Protein AF-A0A183AYI4-F1 (afdb_monomer_lite)

InterPro domains:
  IPR011527 ABC transporter type 1, transmembrane domain [PF00664] (82-165)
  IPR011527 ABC transporter type 1, transmembrane domain [PS50929] (82-172)
  IPR036640 ABC transporter type 1, transmembrane domain superfamily [G3DSA:1.20.1560.10] (1-171)
  IPR036640 ABC transporter type 1, transmembrane domain superfamily [SSF90123] (5-162)
  IPR039421 Type 1 protein exporter [PTHR24221] (81-164)

pLDDT: mean 70.76, std 15.46, range [40.91, 93.06]

Secondary structure (DSSP, 8-state):
---GGGTTTS-TTTHHHHHHHHHHHHHHHHHHHHHHHHHHHHHHHHH-TTS-HHHHHHHHHHHHHHHHHHHHHHHHHHHHHHHHHHTSTTSSTT-SSSS-TTTTHHHHHHHHHHHHHHHHHHHHHHHHHHHHHHHHHHHHHHHHHHHHHHHHHHHHHHHHHHHHHHHHHTT-

Structure (mmCIF, N/CA/C/O backbone):
data_AF-A0A183AYI4-F1
#
_entry.id   AF-A0A183AYI4-F1
#
loop_
_atom_site.group_PDB
_atom_site.id
_atom_site.type_symbol
_atom_site.label_atom_id
_atom_site.label_alt_id
_atom_site.label_comp_id
_atom_site.label_asym_id
_atom_site.label_entity_id
_atom_site.label_seq_id
_atom_site.pdbx_PDB_ins_code
_atom_site.Cartn_x
_atom_site.Cartn_y
_atom_site.Cartn_z
_atom_site.occupancy
_atom_site.B_iso_or_equiv
_atom_site.auth_seq_id
_atom_site.auth_comp_id
_atom_site.auth_asym_id
_atom_site.auth_atom_id
_atom_site.pdbx_PDB_model_num
ATOM 1 N N . MET A 1 1 ? -32.173 -9.097 18.840 1.00 40.91 1 MET A N 1
ATOM 2 C CA . MET A 1 1 ? -31.521 -8.665 17.585 1.00 40.91 1 MET A CA 1
ATOM 3 C C . MET A 1 1 ? -32.138 -7.330 17.183 1.00 40.91 1 MET A C 1
ATOM 5 O O . MET A 1 1 ? -33.177 -7.307 16.538 1.00 40.91 1 MET A O 1
ATOM 9 N N . TYR A 1 2 ? -31.609 -6.221 17.706 1.00 43.38 2 TYR A N 1
ATOM 10 C CA . TYR A 1 2 ? -32.184 -4.896 17.448 1.00 43.38 2 TYR A CA 1
ATOM 11 C C . TYR A 1 2 ? -31.788 -4.408 16.044 1.00 43.38 2 TYR A C 1
ATOM 13 O O . TYR A 1 2 ? -30.629 -4.563 15.657 1.00 43.38 2 TYR A O 1
ATOM 21 N N . PRO A 1 3 ? -32.722 -3.833 15.266 1.00 55.62 3 PRO A N 1
ATOM 22 C CA . PRO A 1 3 ? -32.460 -3.427 13.894 1.00 55.62 3 PRO A CA 1
ATOM 23 C C . PRO A 1 3 ? -31.591 -2.163 13.860 1.00 55.62 3 PRO A C 1
ATOM 25 O O . PRO A 1 3 ? -32.014 -1.069 14.237 1.00 55.62 3 PRO A O 1
ATOM 28 N N . MET A 1 4 ? -30.381 -2.336 13.332 1.00 55.47 4 MET A N 1
ATOM 29 C CA . MET A 1 4 ? -29.311 -1.346 13.129 1.00 55.47 4 MET A CA 1
ATOM 30 C C . MET A 1 4 ? -29.777 -0.040 12.447 1.00 55.47 4 MET A C 1
ATOM 32 O O . MET A 1 4 ? -29.206 1.028 12.656 1.00 55.47 4 MET A O 1
ATOM 36 N N . LYS A 1 5 ? -30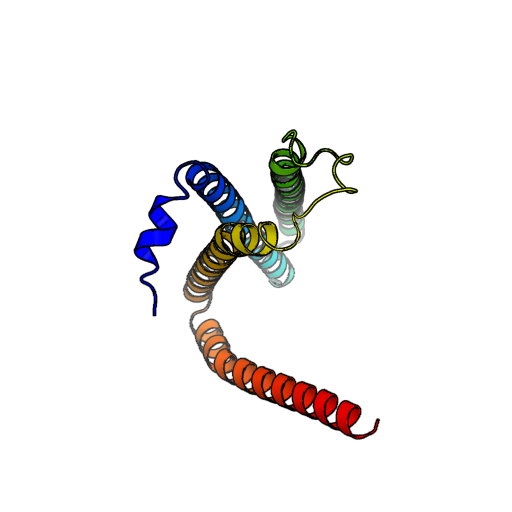.895 -0.090 11.710 1.00 51.91 5 LYS A N 1
ATOM 37 C CA . LYS A 1 5 ? -31.524 1.057 11.033 1.00 51.91 5 LYS A CA 1
ATOM 38 C C . LYS A 1 5 ? -32.013 2.160 11.985 1.00 51.91 5 LYS A C 1
ATOM 40 O O . LYS A 1 5 ? -32.169 3.297 11.553 1.00 51.91 5 LYS A O 1
ATOM 45 N N . ARG A 1 6 ? -32.261 1.854 13.268 1.00 49.50 6 ARG A N 1
ATOM 46 C CA . ARG A 1 6 ? -32.754 2.842 14.250 1.00 49.50 6 ARG A CA 1
ATOM 47 C C . ARG A 1 6 ? -31.629 3.654 14.906 1.00 49.50 6 ARG A C 1
ATOM 49 O O . ARG A 1 6 ? -31.870 4.791 15.291 1.00 49.50 6 ARG A O 1
ATOM 56 N N . MET A 1 7 ? -30.411 3.108 14.967 1.00 50.25 7 MET A N 1
ATOM 57 C CA . MET A 1 7 ? -29.222 3.814 15.475 1.00 50.25 7 MET A CA 1
ATOM 58 C C . MET A 1 7 ? -28.717 4.866 14.480 1.00 50.25 7 MET A C 1
ATOM 60 O O . MET A 1 7 ? -28.377 5.974 14.875 1.00 50.25 7 MET A O 1
ATOM 64 N N . MET A 1 8 ? -28.804 4.572 13.180 1.00 51.97 8 MET A N 1
ATOM 65 C CA . MET A 1 8 ? -28.378 5.471 12.097 1.00 51.97 8 MET A CA 1
ATOM 66 C C . MET A 1 8 ? -29.167 6.795 12.039 1.00 51.97 8 MET A C 1
ATOM 68 O O . MET A 1 8 ? -28.703 7.769 11.458 1.00 51.97 8 MET A O 1
ATOM 72 N N . LYS A 1 9 ? -30.356 6.853 12.659 1.00 55.25 9 LYS A N 1
ATOM 73 C CA . LYS A 1 9 ? -31.231 8.038 12.659 1.00 55.25 9 LYS A CA 1
ATOM 74 C C . LYS A 1 9 ? -30.901 9.057 13.764 1.00 55.25 9 LYS A C 1
ATOM 76 O O . LYS A 1 9 ? -31.441 10.156 13.723 1.00 55.25 9 LYS A O 1
ATOM 81 N N . TYR A 1 10 ? -30.024 8.719 14.716 1.00 55.03 10 TYR A N 1
ATOM 82 C CA . TYR A 1 10 ? -29.549 9.639 15.765 1.00 55.03 10 TYR A CA 1
ATOM 83 C C . TYR A 1 10 ? -28.179 10.279 15.457 1.00 55.03 10 TYR A C 1
ATOM 85 O O . TYR A 1 10 ? -27.799 11.234 16.126 1.00 55.03 10 TYR A O 1
ATOM 93 N N . SER A 1 11 ? -27.471 9.828 14.414 1.00 53.31 11 SER A N 1
ATOM 94 C CA . SER A 1 11 ? -26.133 10.317 14.012 1.00 53.31 11 SER A CA 1
ATOM 95 C C . SER A 1 11 ? -26.155 11.493 13.017 1.00 53.31 11 SER A C 1
ATOM 97 O O . SER A 1 11 ? -25.162 11.761 12.343 1.00 53.31 11 SER A O 1
ATOM 99 N N . GLY A 1 12 ? -27.286 12.200 12.906 1.00 55.16 12 GLY A N 1
ATOM 100 C CA . GLY A 1 12 ? -27.513 13.286 11.938 1.00 55.16 12 GLY A CA 1
ATOM 101 C C . GLY A 1 12 ? -26.448 14.400 11.879 1.00 55.16 12 GLY A C 1
ATOM 102 O O . GLY A 1 12 ? -26.140 14.830 10.770 1.00 55.16 12 GLY A O 1
ATOM 103 N N . PRO A 1 13 ? -25.846 14.855 12.998 1.00 55.16 13 PRO A N 1
ATOM 104 C CA . PRO A 1 13 ? -24.795 15.880 12.963 1.00 55.16 13 PRO A CA 1
ATOM 105 C C . PRO A 1 13 ? -23.366 15.331 12.759 1.00 55.16 13 PRO A C 1
ATOM 107 O O . PRO A 1 13 ? -22.458 16.105 12.474 1.00 55.16 13 PRO A O 1
ATOM 110 N N . GLU A 1 14 ? -23.145 14.015 12.863 1.00 52.06 14 GLU A N 1
ATOM 111 C CA . GLU A 1 14 ? -21.811 13.386 12.750 1.00 52.06 14 GLU A CA 1
ATOM 112 C C . GLU A 1 14 ? -21.508 12.868 11.331 1.00 52.06 14 GLU A C 1
ATOM 114 O O . GLU A 1 14 ? -20.348 12.672 10.971 1.00 52.06 14 GLU A O 1
ATOM 119 N N . PHE A 1 15 ? -22.537 12.726 10.486 1.00 56.28 15 PHE A N 1
ATOM 120 C CA . PHE A 1 15 ? -22.418 12.204 9.118 1.00 56.28 15 PHE A CA 1
ATOM 121 C C . PHE A 1 15 ? -21.491 13.051 8.228 1.00 56.28 15 PHE A C 1
ATOM 123 O O . PHE A 1 15 ? -20.749 12.511 7.411 1.00 56.28 15 PHE A O 1
ATOM 130 N N . GLY A 1 16 ? -21.474 14.376 8.423 1.00 57.97 16 GLY A N 1
ATOM 131 C CA . GLY A 1 16 ? -20.571 15.275 7.696 1.00 57.97 16 GLY A CA 1
ATOM 132 C C . GLY A 1 16 ? -19.090 15.041 8.021 1.00 57.97 16 GLY A C 1
ATOM 133 O O . GLY A 1 16 ? -18.247 15.125 7.133 1.00 57.97 16 GLY A O 1
ATOM 134 N N . PHE A 1 17 ? -18.769 14.680 9.268 1.00 57.56 17 PHE A N 1
ATOM 135 C CA . PHE A 1 17 ? -17.398 14.379 9.689 1.00 57.56 17 PHE A CA 1
ATOM 136 C C . PHE A 1 17 ? -16.955 12.984 9.232 1.00 57.56 17 PHE A C 1
ATOM 138 O O . PHE A 1 17 ? -15.814 12.817 8.816 1.00 57.56 17 PHE A O 1
ATOM 145 N N . THR A 1 18 ? -17.869 12.006 9.211 1.00 60.97 18 THR A N 1
ATOM 146 C CA . THR A 1 18 ? -17.606 10.696 8.595 1.00 60.97 18 THR A CA 1
ATOM 147 C C . THR A 1 18 ? -17.291 10.835 7.106 1.00 60.97 18 THR A C 1
ATOM 149 O O . THR A 1 18 ? -16.340 10.225 6.640 1.00 60.97 18 THR A O 1
ATOM 152 N N . ILE A 1 19 ? -18.014 11.683 6.364 1.00 61.81 19 ILE A N 1
ATOM 153 C CA . ILE A 1 19 ? -17.716 11.938 4.944 1.00 61.81 19 ILE A CA 1
ATOM 154 C C . ILE A 1 19 ? -16.352 12.623 4.774 1.00 61.81 19 ILE A C 1
ATOM 156 O O . ILE A 1 19 ? -15.586 12.220 3.902 1.00 61.81 19 ILE A O 1
ATOM 160 N N . GLY A 1 20 ? -16.021 13.612 5.612 1.00 67.06 20 GLY A N 1
ATOM 161 C CA . GLY A 1 20 ? -14.706 14.266 5.595 1.00 67.06 20 GLY A CA 1
ATOM 162 C C . GLY A 1 20 ? -13.552 13.290 5.852 1.00 67.06 20 GLY A C 1
ATOM 163 O O . GLY A 1 20 ? -12.590 13.271 5.088 1.00 67.06 20 GLY A O 1
ATOM 164 N N . GLY A 1 21 ? -13.695 12.418 6.855 1.00 63.69 21 GLY A N 1
ATOM 165 C CA . GLY A 1 21 ? -12.740 11.342 7.138 1.00 63.69 21 GLY A CA 1
ATOM 166 C C . GLY A 1 21 ? -12.666 10.296 6.022 1.00 63.69 21 GLY A C 1
ATOM 167 O O . GLY A 1 21 ? -11.581 9.846 5.681 1.00 63.69 21 GLY A O 1
ATOM 168 N N . CYS A 1 22 ? -13.783 9.957 5.368 1.00 64.88 22 CYS A N 1
ATOM 169 C CA . CYS A 1 22 ? -13.763 9.075 4.198 1.00 64.88 22 CYS A CA 1
ATOM 170 C C . CYS A 1 22 ? -13.035 9.704 3.003 1.00 64.88 22 CYS A C 1
ATOM 172 O O . CYS A 1 22 ? -12.344 8.991 2.287 1.00 64.88 22 CYS A O 1
ATOM 174 N N . ILE A 1 23 ? -13.159 11.015 2.778 1.00 66.69 23 ILE A N 1
ATOM 175 C CA . ILE A 1 23 ? -12.420 11.707 1.711 1.00 66.69 23 ILE A CA 1
ATOM 176 C C . ILE A 1 23 ? -10.917 11.722 2.026 1.00 66.69 23 ILE A C 1
ATOM 178 O O . ILE A 1 23 ? -10.123 11.413 1.140 1.00 66.69 23 ILE A O 1
ATOM 182 N N . GLY A 1 24 ? -10.531 12.011 3.275 1.00 65.62 24 GLY A N 1
ATOM 183 C CA . GLY A 1 24 ? -9.137 11.933 3.732 1.00 65.62 24 GLY A CA 1
ATOM 184 C C . GLY A 1 24 ? -8.549 10.531 3.571 1.00 65.62 24 GLY A C 1
ATOM 185 O O . GLY A 1 24 ? -7.500 10.364 2.950 1.00 65.62 24 GLY A O 1
ATOM 186 N N . ALA A 1 25 ? -9.296 9.512 3.993 1.00 65.00 25 ALA A N 1
ATOM 187 C CA . ALA A 1 25 ? -8.905 8.115 3.857 1.00 65.00 25 ALA A CA 1
ATOM 188 C C . ALA A 1 25 ? -8.819 7.661 2.388 1.00 65.00 25 ALA A C 1
ATOM 190 O O . 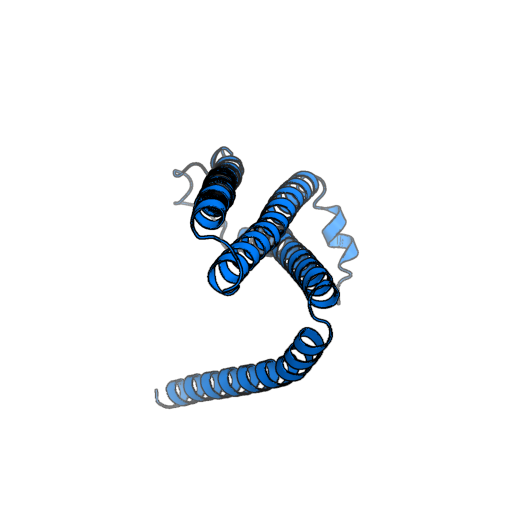ALA A 1 25 ? -7.896 6.950 2.011 1.00 65.00 25 ALA A O 1
ATOM 191 N N . ILE A 1 26 ? -9.727 8.108 1.511 1.00 68.38 26 ILE A N 1
ATOM 192 C CA . ILE A 1 26 ? -9.644 7.825 0.068 1.00 68.38 26 ILE A CA 1
ATOM 193 C C . ILE A 1 26 ? -8.395 8.473 -0.543 1.00 68.38 26 ILE A C 1
ATOM 195 O O . ILE A 1 26 ? -7.719 7.839 -1.352 1.00 68.38 26 ILE A O 1
ATOM 199 N N . LEU A 1 27 ? -8.063 9.709 -0.158 1.00 69.56 27 LEU A N 1
ATOM 200 C CA . LEU A 1 27 ? -6.842 10.376 -0.613 1.00 69.56 27 LEU A CA 1
ATOM 201 C C . LEU A 1 27 ? -5.591 9.629 -0.130 1.00 69.56 27 LEU A C 1
ATOM 203 O O . LEU A 1 27 ? -4.707 9.351 -0.938 1.00 69.56 27 LEU A O 1
ATOM 207 N N . ALA A 1 28 ? -5.544 9.223 1.140 1.00 68.19 28 ALA A N 1
ATOM 208 C CA . ALA A 1 28 ? -4.460 8.404 1.683 1.00 68.19 28 ALA A CA 1
ATOM 209 C C . ALA A 1 28 ? -4.342 7.047 0.959 1.00 68.19 28 ALA A C 1
ATOM 211 O O . ALA A 1 28 ? -3.249 6.634 0.558 1.00 68.19 28 ALA A O 1
ATOM 212 N N . ALA A 1 29 ? -5.476 6.395 0.686 1.00 70.12 29 ALA A N 1
ATOM 213 C CA . ALA A 1 29 ? -5.538 5.133 -0.042 1.00 70.12 29 ALA A CA 1
ATOM 214 C C . ALA A 1 29 ? -5.132 5.254 -1.515 1.00 70.12 29 ALA A C 1
ATOM 216 O O . ALA A 1 29 ? -4.685 4.261 -2.072 1.00 70.12 29 ALA A O 1
ATOM 217 N N . LEU A 1 30 ? -5.271 6.425 -2.148 1.00 70.00 30 LEU A N 1
ATOM 218 C CA . LEU A 1 30 ? -4.828 6.693 -3.526 1.00 70.00 30 LEU A CA 1
ATOM 219 C C . LEU A 1 30 ? -3.335 7.038 -3.612 1.00 70.00 30 LEU A C 1
ATOM 221 O O . LEU A 1 30 ? -2.680 6.698 -4.601 1.00 70.00 30 LEU A O 1
ATOM 225 N N . VAL A 1 31 ? -2.779 7.667 -2.574 1.00 76.06 31 VAL A N 1
ATOM 226 C CA . VAL A 1 31 ? -1.341 7.965 -2.492 1.00 76.06 31 VAL A CA 1
ATOM 227 C C . VAL A 1 31 ? -0.514 6.678 -2.404 1.00 76.06 31 VAL A C 1
ATOM 229 O O . VAL A 1 31 ? 0.528 6.587 -3.052 1.00 76.06 31 VAL A O 1
ATOM 232 N N . ASN A 1 32 ? -0.996 5.656 -1.686 1.00 78.06 32 ASN A N 1
ATOM 233 C CA . ASN A 1 32 ? -0.312 4.362 -1.556 1.00 78.06 32 ASN A CA 1
ATOM 234 C C . ASN A 1 32 ? -0.025 3.677 -2.918 1.00 78.06 32 ASN A C 1
ATOM 236 O O . ASN A 1 32 ? 1.137 3.388 -3.205 1.00 78.06 32 ASN A O 1
ATOM 240 N N . PRO A 1 33 ? -1.017 3.454 -3.803 1.00 79.31 33 PRO A N 1
ATOM 241 C CA . PRO A 1 33 ? -0.798 2.966 -5.160 1.00 79.31 33 PRO A CA 1
ATOM 242 C C . PRO A 1 33 ? 0.116 3.869 -5.990 1.00 79.31 33 PRO A C 1
ATOM 244 O O . PRO A 1 33 ? 0.969 3.360 -6.711 1.00 79.31 33 PRO A O 1
ATOM 247 N N . GLY A 1 34 ? -0.023 5.196 -5.877 1.00 80.81 34 GLY A N 1
ATOM 248 C CA . GLY A 1 34 ? 0.838 6.147 -6.589 1.00 80.81 34 GLY A CA 1
ATOM 249 C C . GLY A 1 34 ? 2.316 6.000 -6.217 1.00 80.81 34 GLY A C 1
ATOM 250 O O . GLY A 1 34 ? 3.180 5.975 -7.093 1.00 80.81 34 GLY A O 1
ATOM 251 N N . PHE A 1 35 ? 2.606 5.819 -4.927 1.00 80.25 35 PHE A N 1
ATOM 252 C CA . PHE A 1 35 ? 3.953 5.540 -4.432 1.00 80.25 35 PHE A CA 1
ATOM 253 C C . PHE A 1 35 ? 4.474 4.178 -4.907 1.00 80.25 35 PHE A C 1
ATOM 255 O O . PHE A 1 35 ? 5.609 4.077 -5.371 1.00 80.25 35 PHE A O 1
ATOM 262 N N . VAL A 1 36 ? 3.639 3.134 -4.845 1.00 82.44 36 VAL A N 1
ATOM 263 C CA . VAL A 1 36 ? 3.997 1.784 -5.314 1.00 82.44 36 VAL A CA 1
ATOM 264 C C . VAL A 1 36 ? 4.337 1.780 -6.806 1.00 82.44 36 VAL A C 1
ATOM 266 O O . VAL A 1 36 ? 5.311 1.144 -7.203 1.00 82.44 36 VAL A O 1
ATOM 269 N N . LEU A 1 37 ? 3.588 2.518 -7.630 1.00 84.81 37 LEU A N 1
ATOM 270 C CA . LEU A 1 37 ? 3.853 2.632 -9.065 1.00 84.81 37 LEU A CA 1
ATOM 271 C C . LEU A 1 37 ? 5.184 3.328 -9.348 1.00 84.81 37 LEU A C 1
ATOM 273 O O . LEU A 1 37 ? 5.981 2.826 -10.137 1.00 84.81 37 LEU A O 1
ATOM 277 N N . LEU A 1 38 ? 5.467 4.446 -8.677 1.00 87.12 38 LEU A N 1
ATOM 278 C CA . LEU A 1 38 ? 6.756 5.121 -8.839 1.00 87.12 38 LEU A CA 1
ATOM 279 C C . LEU A 1 38 ? 7.923 4.251 -8.380 1.00 87.12 38 LEU A C 1
ATOM 281 O O . LEU A 1 38 ? 8.950 4.198 -9.053 1.00 87.12 38 LEU A O 1
ATOM 285 N N . TYR A 1 39 ? 7.759 3.533 -7.269 1.00 84.25 39 TYR A N 1
ATOM 286 C CA . TYR A 1 39 ? 8.757 2.577 -6.810 1.00 84.25 39 TYR A CA 1
ATOM 287 C C . TYR A 1 39 ? 9.004 1.471 -7.849 1.00 84.25 39 TYR A C 1
ATOM 289 O O . TYR A 1 39 ? 10.156 1.150 -8.146 1.00 84.25 39 TYR A O 1
ATOM 297 N N . ALA A 1 40 ? 7.943 0.923 -8.446 1.00 86.94 40 ALA A N 1
ATOM 298 C CA . ALA A 1 40 ? 8.051 -0.094 -9.488 1.00 86.94 40 ALA A CA 1
ATOM 299 C C . ALA A 1 40 ? 8.777 0.428 -10.741 1.00 86.94 40 ALA A C 1
ATOM 301 O O . ALA A 1 40 ? 9.627 -0.272 -11.287 1.00 86.94 40 ALA A O 1
ATOM 302 N N . GLU A 1 41 ? 8.501 1.661 -11.173 1.00 86.50 41 GLU A N 1
ATOM 303 C CA . GLU A 1 41 ? 9.187 2.290 -12.311 1.00 86.50 41 GLU A CA 1
ATOM 304 C C . GLU A 1 41 ? 10.673 2.546 -12.030 1.00 86.50 41 GLU A C 1
ATOM 306 O O . GLU A 1 41 ? 11.516 2.289 -12.890 1.00 86.50 41 GLU A O 1
ATOM 311 N N . ILE A 1 42 ? 11.026 2.958 -10.808 1.00 86.94 42 ILE A N 1
ATOM 312 C CA . ILE A 1 42 ? 12.428 3.072 -10.382 1.00 86.94 42 ILE A CA 1
ATOM 313 C C . ILE A 1 42 ? 13.112 1.699 -10.422 1.00 86.94 42 ILE A C 1
ATOM 315 O O . ILE A 1 42 ? 14.229 1.569 -10.921 1.00 86.94 42 ILE A O 1
ATOM 319 N N . PHE A 1 43 ? 12.447 0.650 -9.939 1.00 85.75 43 PHE A N 1
ATOM 320 C CA . PHE A 1 43 ? 13.000 -0.702 -9.974 1.00 85.75 43 PHE A CA 1
ATOM 321 C C . PHE A 1 43 ? 13.212 -1.202 -11.412 1.00 85.75 43 PHE A C 1
ATOM 323 O O . PHE A 1 43 ? 14.262 -1.772 -11.719 1.00 85.75 43 PHE A O 1
ATOM 330 N N . LYS A 1 44 ? 12.258 -0.935 -12.316 1.00 82.56 44 LYS A N 1
ATOM 331 C CA . LYS A 1 44 ? 12.399 -1.214 -13.755 1.00 82.56 44 LYS A CA 1
ATOM 332 C C . LYS A 1 44 ? 13.580 -0.448 -14.356 1.00 82.56 44 LYS A C 1
ATOM 334 O O . LYS A 1 44 ? 14.364 -1.045 -15.087 1.00 82.56 44 LYS A O 1
ATOM 339 N N . LEU A 1 45 ? 13.756 0.825 -13.990 1.00 82.88 45 LEU A N 1
ATOM 340 C CA . LEU A 1 45 ? 14.866 1.667 -14.451 1.00 82.88 45 LEU A CA 1
ATOM 341 C C . LEU A 1 45 ? 16.239 1.073 -14.094 1.00 82.88 45 LEU A C 1
ATOM 343 O O . LEU A 1 45 ? 17.155 1.136 -14.908 1.00 82.88 45 LEU A O 1
ATOM 347 N N . PHE A 1 46 ? 16.380 0.482 -12.903 1.00 79.12 46 PHE A N 1
ATOM 348 C CA . PHE A 1 46 ? 17.625 -0.166 -12.469 1.00 79.12 46 PHE A CA 1
ATOM 349 C C . PHE A 1 46 ? 17.819 -1.584 -13.017 1.00 79.12 46 PHE A C 1
ATOM 351 O O . PHE A 1 46 ? 18.948 -2.071 -13.057 1.00 79.12 46 PHE A O 1
ATOM 358 N N . THR A 1 47 ? 16.737 -2.256 -13.412 1.00 83.38 47 THR A N 1
ATOM 359 C CA . THR A 1 47 ? 16.773 -3.659 -13.847 1.00 83.38 47 THR A CA 1
ATOM 360 C C . THR A 1 47 ? 16.977 -3.801 -15.357 1.00 83.38 47 THR A C 1
ATOM 362 O O . THR A 1 47 ? 17.419 -4.860 -15.792 1.00 83.38 47 THR A O 1
ATOM 365 N N . ASP A 1 48 ? 16.694 -2.771 -16.164 1.00 77.25 48 ASP A N 1
ATOM 366 C CA . ASP A 1 48 ? 16.840 -2.823 -17.625 1.00 77.25 48 ASP A CA 1
ATOM 367 C C . ASP A 1 48 ? 18.290 -2.518 -18.076 1.00 77.25 48 ASP A C 1
ATOM 369 O O . ASP A 1 48 ? 18.737 -1.368 -18.009 1.00 77.25 48 ASP A O 1
ATOM 373 N N . PRO A 1 49 ? 19.061 -3.515 -18.559 1.00 67.56 49 PRO A N 1
ATOM 374 C CA . PRO A 1 49 ? 20.473 -3.339 -18.894 1.00 67.56 49 PRO A CA 1
ATOM 375 C C . PRO A 1 49 ? 20.703 -2.684 -20.268 1.00 67.56 49 PRO A C 1
ATOM 377 O O . PRO A 1 49 ? 21.850 -2.515 -20.679 1.00 67.56 49 PRO A O 1
ATOM 380 N N . THR A 1 50 ? 19.644 -2.343 -21.013 1.00 69.19 50 THR A N 1
ATOM 381 C CA . THR A 1 50 ? 19.744 -1.876 -22.411 1.00 69.19 50 THR A CA 1
ATOM 382 C C . THR A 1 50 ? 19.838 -0.351 -22.567 1.00 69.19 50 THR A C 1
ATOM 384 O O . THR A 1 50 ? 20.094 0.152 -23.664 1.00 69.19 50 THR A O 1
ATOM 387 N N . MET A 1 51 ? 19.665 0.406 -21.482 1.00 69.06 51 MET A N 1
ATOM 388 C CA . MET A 1 51 ? 19.597 1.869 -21.507 1.00 69.06 51 MET A CA 1
ATOM 389 C C . MET A 1 51 ? 20.984 2.519 -21.362 1.00 69.06 51 MET A C 1
ATOM 391 O O . MET A 1 51 ? 21.761 2.202 -20.466 1.00 69.06 51 MET A O 1
ATOM 395 N N . THR A 1 52 ? 21.294 3.497 -22.220 1.00 77.31 52 THR A N 1
ATOM 396 C CA . THR A 1 52 ? 22.520 4.312 -22.121 1.00 77.31 52 THR A CA 1
ATOM 397 C C . THR A 1 52 ? 22.591 5.064 -20.780 1.00 77.31 52 THR A C 1
ATOM 399 O O . THR A 1 52 ? 21.614 5.738 -20.436 1.00 77.31 52 THR A O 1
ATOM 402 N N . PRO A 1 53 ? 23.744 5.076 -20.078 1.00 70.94 53 PRO A N 1
ATOM 403 C CA . PRO A 1 53 ? 23.870 5.622 -18.720 1.00 70.94 53 PRO A CA 1
ATOM 404 C C . PRO A 1 53 ? 23.488 7.103 -18.575 1.00 70.94 53 PRO A C 1
ATOM 406 O O . PRO A 1 53 ? 23.003 7.508 -17.525 1.00 70.94 53 PRO A O 1
ATOM 409 N N . GLN A 1 54 ? 23.617 7.914 -19.629 1.00 77.25 54 GLN A N 1
ATOM 410 C CA . GLN A 1 54 ? 23.215 9.327 -19.582 1.00 77.25 54 GLN A CA 1
ATOM 411 C C . GLN A 1 54 ? 21.694 9.532 -19.495 1.00 77.25 54 GLN A C 1
ATOM 413 O O . GLN A 1 54 ? 21.240 10.435 -18.804 1.00 77.25 54 GLN A O 1
ATOM 418 N N . ARG A 1 55 ? 20.891 8.687 -20.156 1.00 76.06 55 ARG A N 1
ATOM 419 C CA . ARG A 1 55 ? 19.418 8.788 -20.118 1.00 76.06 55 ARG A CA 1
ATOM 420 C C . ARG A 1 55 ? 18.817 8.211 -18.837 1.00 76.06 55 ARG A C 1
ATOM 422 O O . ARG A 1 55 ? 17.700 8.567 -18.477 1.00 76.06 55 ARG A O 1
ATOM 429 N N . LEU A 1 56 ? 19.556 7.329 -18.165 1.00 77.12 56 LEU A N 1
ATOM 430 C CA . LEU A 1 56 ? 19.163 6.763 -16.878 1.00 77.12 56 LEU A CA 1
ATOM 431 C C . LEU A 1 56 ? 19.202 7.819 -15.773 1.00 77.12 56 LEU A C 1
ATOM 433 O O . LEU A 1 56 ? 18.260 7.896 -14.991 1.00 77.12 56 LEU A O 1
ATOM 437 N N . LEU A 1 57 ? 20.243 8.658 -15.751 1.00 79.50 57 LEU A N 1
ATOM 438 C CA . LEU A 1 57 ? 20.387 9.719 -14.753 1.00 79.50 57 LEU A CA 1
ATOM 439 C C . LEU A 1 57 ? 19.267 10.762 -14.874 1.00 79.50 57 LEU A C 1
ATOM 441 O O . LEU A 1 57 ? 18.562 10.996 -13.898 1.00 79.50 57 LEU A O 1
ATOM 445 N N . ASP A 1 58 ? 19.010 11.265 -16.084 1.00 84.69 58 ASP A N 1
ATOM 446 C CA . ASP A 1 58 ? 17.949 12.250 -16.356 1.00 84.69 58 ASP A CA 1
ATOM 447 C C . ASP A 1 58 ? 16.548 11.741 -15.954 1.00 84.69 58 ASP A C 1
ATOM 449 O O . ASP A 1 58 ? 15.779 12.432 -15.283 1.00 84.69 58 ASP A O 1
ATOM 453 N N . ARG A 1 59 ? 16.229 10.472 -16.259 1.00 81.50 59 ARG A N 1
ATOM 454 C CA . ARG A 1 59 ? 14.969 9.861 -15.803 1.00 81.50 59 ARG A CA 1
ATOM 455 C C . ARG A 1 59 ? 14.941 9.611 -14.300 1.00 81.50 59 ARG A C 1
ATOM 457 O O . ARG A 1 59 ? 13.896 9.803 -13.682 1.00 81.50 59 ARG A O 1
ATOM 464 N N . SER A 1 60 ? 16.054 9.187 -13.704 1.00 82.00 60 SER A N 1
ATOM 465 C CA . SER A 1 60 ? 16.121 8.921 -12.265 1.00 82.00 60 SER A CA 1
ATOM 466 C C . SER A 1 60 ? 15.896 10.185 -11.438 1.00 82.00 60 SER A C 1
ATOM 468 O O . SER A 1 60 ? 15.185 10.125 -10.439 1.00 82.00 60 SER A O 1
ATOM 470 N N . GLU A 1 61 ? 16.411 11.332 -11.889 1.00 85.44 61 GLU A N 1
ATOM 471 C CA . GLU A 1 61 ? 16.206 12.626 -11.235 1.00 85.44 61 GLU A CA 1
ATOM 472 C C . GLU A 1 61 ? 14.732 13.039 -11.266 1.00 85.44 61 GLU A C 1
ATOM 474 O O . GLU A 1 61 ? 14.183 13.461 -10.246 1.00 85.44 61 GLU A O 1
ATOM 479 N N . PHE A 1 62 ? 14.055 12.829 -12.399 1.00 86.88 62 PHE A N 1
ATOM 480 C CA . PHE A 1 62 ? 12.626 13.102 -12.529 1.00 86.88 62 PHE A CA 1
ATOM 481 C C . PHE A 1 62 ? 11.772 12.234 -11.588 1.00 86.88 62 PHE A C 1
ATOM 483 O O . PHE A 1 62 ? 10.966 12.762 -10.816 1.00 86.88 62 PHE A O 1
ATOM 490 N N . TYR A 1 63 ? 11.972 10.909 -11.596 1.00 85.81 63 TYR A N 1
ATOM 491 C CA . TYR A 1 63 ? 11.213 10.002 -10.725 1.00 85.81 63 TYR A CA 1
ATOM 492 C C . TYR A 1 63 ? 11.545 10.210 -9.239 1.00 85.81 63 TYR A C 1
ATOM 494 O O . TYR A 1 63 ? 10.639 10.188 -8.406 1.00 85.81 63 TYR A O 1
ATOM 502 N N . ALA A 1 64 ? 12.807 10.485 -8.889 1.00 84.88 64 ALA A N 1
ATOM 503 C CA . ALA A 1 64 ? 13.202 10.821 -7.520 1.00 84.88 64 ALA A CA 1
ATOM 504 C C . ALA A 1 64 ? 12.563 12.138 -7.044 1.00 84.88 64 ALA A C 1
ATOM 506 O O . ALA A 1 64 ? 12.082 12.214 -5.913 1.00 84.88 64 ALA A O 1
ATOM 507 N N . GLY A 1 65 ? 12.480 13.150 -7.914 1.00 87.06 65 GLY A N 1
ATOM 508 C CA . GLY A 1 65 ? 11.782 14.403 -7.624 1.00 87.06 65 GLY A CA 1
ATOM 509 C C . GLY A 1 65 ? 10.293 14.189 -7.337 1.00 87.06 65 GLY A C 1
ATOM 510 O O . GLY A 1 65 ? 9.776 14.691 -6.337 1.00 87.06 65 GLY A O 1
ATOM 511 N N . MET A 1 66 ? 9.611 13.377 -8.152 1.00 86.25 66 MET A N 1
ATOM 512 C CA . MET A 1 66 ? 8.205 13.018 -7.922 1.00 86.25 66 MET A CA 1
ATOM 513 C C . MET A 1 66 ? 7.994 12.282 -6.591 1.00 86.25 66 MET A C 1
ATOM 515 O O . MET A 1 66 ? 7.015 12.552 -5.895 1.00 86.25 66 MET A O 1
ATOM 519 N N . MET A 1 67 ? 8.921 11.400 -6.202 1.00 84.81 67 MET A N 1
ATOM 520 C CA . MET A 1 67 ? 8.864 10.685 -4.921 1.00 84.81 67 MET A CA 1
ATOM 521 C C . MET A 1 67 ? 8.953 11.636 -3.726 1.00 84.81 67 MET A C 1
ATOM 523 O O . MET A 1 67 ? 8.191 11.492 -2.773 1.00 84.81 67 MET A O 1
ATOM 527 N N . ILE A 1 68 ? 9.835 12.637 -3.789 1.00 86.12 68 ILE A N 1
ATOM 528 C CA . ILE A 1 68 ? 9.967 13.645 -2.728 1.00 86.12 68 ILE A CA 1
ATOM 529 C C . ILE A 1 68 ? 8.690 14.487 -2.627 1.00 86.12 68 ILE A C 1
ATOM 531 O O . ILE A 1 68 ? 8.196 14.719 -1.525 1.00 86.12 68 ILE A O 1
ATOM 535 N N . ILE A 1 69 ? 8.118 14.905 -3.760 1.00 86.56 69 ILE A N 1
ATOM 536 C CA . ILE A 1 69 ? 6.886 15.706 -3.782 1.00 86.56 69 ILE A CA 1
ATOM 537 C C . ILE A 1 69 ? 5.710 14.924 -3.186 1.00 86.56 69 ILE A C 1
ATOM 539 O O . ILE A 1 69 ? 4.979 15.465 -2.358 1.00 86.56 69 ILE A O 1
ATOM 543 N N . LEU A 1 70 ? 5.541 13.651 -3.555 1.00 83.94 70 LEU A N 1
ATOM 544 C CA . LEU A 1 70 ? 4.491 12.809 -2.976 1.00 83.94 70 LEU A CA 1
ATOM 545 C C . LEU A 1 70 ? 4.719 12.533 -1.489 1.00 83.94 70 LEU A C 1
ATOM 547 O O . LEU A 1 70 ? 3.760 12.580 -0.723 1.00 83.94 70 LEU A O 1
ATOM 551 N N . ALA A 1 71 ? 5.964 12.296 -1.063 1.00 82.62 71 ALA A N 1
ATOM 552 C CA . ALA A 1 71 ? 6.289 12.075 0.345 1.00 82.62 71 ALA A CA 1
ATOM 553 C C . ALA A 1 71 ? 5.963 13.306 1.206 1.00 82.62 71 ALA A C 1
ATOM 555 O O . ALA A 1 71 ? 5.356 13.180 2.270 1.00 82.62 71 ALA A O 1
ATOM 556 N N . LEU A 1 72 ? 6.307 14.505 0.727 1.00 83.94 72 LEU A N 1
ATOM 557 C CA . LEU A 1 72 ? 5.961 15.757 1.398 1.00 83.94 72 LEU A CA 1
ATOM 558 C C . LEU A 1 72 ? 4.450 16.007 1.385 1.00 83.94 72 LEU A C 1
ATOM 560 O O . LEU A 1 72 ? 3.888 16.373 2.414 1.00 83.94 72 LEU A O 1
ATOM 564 N N . GLY A 1 73 ? 3.778 15.763 0.256 1.00 81.25 73 GLY A N 1
ATOM 565 C CA . GLY A 1 73 ? 2.322 15.883 0.151 1.00 81.25 73 GLY A CA 1
ATOM 566 C C . GLY A 1 73 ? 1.587 14.961 1.126 1.00 81.25 73 GLY A C 1
ATOM 567 O O . GLY A 1 73 ? 0.638 15.389 1.780 1.00 81.25 73 GLY A O 1
ATOM 568 N N . PHE A 1 74 ? 2.070 13.729 1.292 1.00 75.50 74 PHE A N 1
ATOM 569 C CA . PHE A 1 74 ? 1.541 12.780 2.267 1.00 75.50 74 PHE A CA 1
ATOM 570 C C . PHE A 1 74 ? 1.769 13.236 3.711 1.00 75.50 74 PHE A C 1
ATOM 572 O O . PHE A 1 74 ? 0.822 13.253 4.495 1.00 75.50 74 PHE A O 1
ATOM 579 N N . MET A 1 75 ? 2.987 13.669 4.062 1.00 73.81 75 MET A N 1
ATOM 580 C CA . MET A 1 75 ? 3.271 14.186 5.408 1.00 73.81 75 MET A CA 1
ATOM 581 C C . MET A 1 75 ? 2.401 15.397 5.762 1.00 73.81 75 MET A C 1
ATOM 583 O O . MET A 1 75 ? 1.892 15.490 6.880 1.00 73.81 75 MET A O 1
ATOM 587 N N . VAL A 1 76 ? 2.198 16.314 4.813 1.00 75.69 76 VAL A N 1
ATOM 588 C CA . VAL A 1 76 ? 1.311 17.469 5.006 1.00 75.69 76 VAL A CA 1
ATOM 589 C C . VAL A 1 76 ? -0.144 17.014 5.139 1.00 75.69 76 VAL A C 1
ATOM 591 O O . VAL A 1 76 ? -0.842 17.496 6.027 1.00 75.69 76 VAL A O 1
ATOM 594 N N . GLY A 1 77 ? -0.589 16.056 4.321 1.00 68.81 77 GLY A N 1
ATOM 595 C CA . GLY A 1 77 ? -1.939 15.490 4.383 1.00 68.81 77 GLY A CA 1
ATOM 596 C C . GLY A 1 77 ? -2.258 14.843 5.732 1.00 68.81 77 GLY A C 1
ATOM 597 O O . GLY A 1 77 ? -3.269 15.186 6.340 1.00 68.81 77 GLY A O 1
ATOM 598 N N . MET A 1 78 ? -1.361 13.996 6.246 1.00 65.81 78 MET A N 1
ATOM 599 C CA . MET A 1 78 ? -1.498 13.403 7.583 1.00 65.81 78 MET A CA 1
ATOM 600 C C . MET A 1 78 ? -1.558 14.475 8.676 1.00 65.81 78 MET A C 1
ATOM 602 O O . MET A 1 78 ? -2.401 14.419 9.566 1.00 65.81 78 MET A O 1
ATOM 606 N N . SER A 1 79 ? -0.705 15.496 8.577 1.00 66.31 79 SER A N 1
ATOM 607 C CA . SER A 1 79 ? -0.689 16.598 9.547 1.00 66.31 79 SER A CA 1
ATOM 608 C C . SER A 1 79 ? -2.003 17.393 9.536 1.00 66.31 79 SER A C 1
ATOM 610 O O . SER A 1 79 ? -2.477 17.823 10.584 1.00 66.31 79 SER A O 1
ATOM 612 N N . MET A 1 80 ? -2.616 17.585 8.362 1.00 62.69 80 MET A N 1
ATOM 613 C CA . MET A 1 80 ? -3.899 18.283 8.226 1.00 62.69 80 MET A CA 1
ATOM 614 C C . MET A 1 80 ? -5.080 17.478 8.772 1.00 62.69 80 MET A C 1
ATOM 616 O O . MET A 1 80 ? -5.993 18.066 9.357 1.00 62.69 80 MET A O 1
ATOM 620 N N . GLU A 1 81 ? -5.060 16.154 8.611 1.00 60.12 81 GLU A N 1
ATOM 621 C CA . GLU A 1 81 ? -6.065 15.265 9.198 1.00 60.12 81 GLU A CA 1
ATOM 622 C C . GLU A 1 81 ? -6.036 15.330 10.733 1.00 60.12 81 GLU A C 1
ATOM 624 O O . GLU A 1 81 ? -7.084 15.471 11.367 1.00 60.12 81 GLU A O 1
ATOM 629 N N . GLU A 1 82 ? -4.840 15.346 11.332 1.00 55.03 82 GLU A N 1
ATOM 630 C CA . GLU A 1 82 ? -4.681 15.480 12.784 1.00 55.03 82 GLU A CA 1
ATOM 631 C C . GLU A 1 82 ? -5.115 16.868 13.298 1.00 55.03 82 GLU A C 1
ATOM 633 O O . GLU A 1 82 ? -5.809 16.970 14.312 1.00 55.03 82 GLU A O 1
ATOM 638 N N . ILE A 1 83 ? -4.794 17.956 12.585 1.00 54.31 83 ILE A N 1
ATOM 639 C CA . ILE A 1 83 ? -5.184 19.326 12.976 1.00 54.31 83 ILE A CA 1
ATOM 640 C C . ILE A 1 83 ? -6.711 19.500 12.999 1.00 54.31 83 ILE A C 1
ATOM 642 O O . ILE A 1 83 ? -7.245 20.092 13.936 1.00 54.31 83 ILE A O 1
ATOM 646 N N . GLY A 1 84 ? -7.438 18.928 12.032 1.00 56.97 84 GLY A N 1
ATOM 647 C CA . GLY A 1 84 ? -8.907 18.966 12.011 1.00 56.97 84 GLY A CA 1
ATOM 648 C C . GLY A 1 84 ? -9.574 18.266 13.207 1.00 56.97 84 GLY A C 1
ATOM 649 O O . GLY A 1 84 ? -10.735 18.548 13.522 1.00 56.97 84 GLY A O 1
ATOM 650 N N . TRP A 1 85 ? -8.842 17.378 13.887 1.00 51.56 85 TRP A N 1
ATOM 651 C CA . TRP A 1 85 ? -9.274 16.676 15.095 1.00 51.56 85 TRP A CA 1
ATOM 652 C C . TRP A 1 85 ? -8.868 17.404 16.391 1.00 51.56 85 TRP A C 1
ATOM 654 O O . TRP A 1 85 ? -9.650 17.438 17.344 1.00 51.56 85 TRP A O 1
ATOM 664 N N . PHE A 1 86 ? -7.691 18.038 16.424 1.00 48.19 86 PHE A N 1
ATOM 665 C CA . PHE A 1 86 ? -7.189 18.775 17.594 1.00 48.19 86 PHE A CA 1
ATOM 666 C C . PHE A 1 86 ? -7.761 20.194 17.765 1.00 48.19 86 PHE A C 1
ATOM 668 O O . PHE A 1 86 ? -7.758 20.709 18.881 1.00 48.19 86 PHE A O 1
ATOM 675 N N . ASP A 1 87 ? -8.289 20.821 16.710 1.00 53.06 87 ASP A N 1
ATOM 676 C CA . ASP A 1 87 ? -8.770 22.217 16.748 1.00 53.06 87 ASP A CA 1
ATOM 677 C C . ASP A 1 87 ? -10.215 22.376 17.286 1.00 53.06 87 ASP A C 1
ATOM 679 O O . ASP A 1 87 ? -10.770 23.473 17.362 1.00 53.06 87 ASP A O 1
ATOM 683 N N . ARG A 1 88 ? -10.866 21.278 17.703 1.00 49.66 88 ARG A N 1
ATOM 684 C CA . ARG A 1 88 ? -12.180 21.330 18.370 1.00 49.66 88 ARG A CA 1
ATOM 685 C C . ARG A 1 88 ? -12.015 21.552 19.875 1.00 49.66 88 ARG A C 1
ATOM 687 O O . ARG A 1 88 ? -11.294 20.816 20.542 1.00 49.66 88 ARG A O 1
ATOM 694 N N . GLN A 1 89 ? -12.779 22.500 20.430 1.00 48.56 89 GLN A N 1
ATOM 695 C CA . GLN A 1 89 ? -12.847 22.824 21.871 1.00 48.56 89 GLN A CA 1
ATOM 696 C C . GLN A 1 89 ? -13.097 21.615 22.801 1.00 48.56 89 GLN A C 1
ATOM 698 O O . GLN A 1 89 ? -12.830 21.704 23.995 1.00 48.56 89 GLN A O 1
ATOM 703 N N . GLU A 1 90 ? -13.572 20.482 22.276 1.00 51.81 90 GLU A N 1
ATOM 704 C CA . GLU A 1 90 ? -13.808 19.237 23.022 1.00 51.81 90 GLU A CA 1
ATOM 705 C C . GLU A 1 90 ? -12.555 18.361 23.213 1.00 51.81 90 GLU A C 1
ATOM 707 O O . GLU A 1 90 ? -12.594 17.427 24.010 1.00 51.81 90 GLU A O 1
ATOM 712 N N . ASN A 1 91 ? -11.443 18.656 22.529 1.00 50.81 91 ASN A N 1
ATOM 713 C CA . ASN A 1 91 ? -10.198 17.881 22.607 1.00 50.81 91 ASN A CA 1
ATOM 714 C C . ASN A 1 91 ? -8.971 18.739 22.976 1.00 50.81 91 ASN A C 1
ATOM 716 O O . ASN A 1 91 ? -7.825 18.307 22.851 1.00 50.81 91 ASN A O 1
ATOM 720 N N . GLN A 1 92 ? -9.206 19.957 23.480 1.00 42.41 92 GLN A N 1
ATOM 721 C CA . GLN A 1 92 ? -8.165 20.726 24.153 1.00 42.41 92 GLN A CA 1
ATOM 722 C C . GLN A 1 92 ? -7.699 19.957 25.396 1.00 42.41 92 GLN A C 1
ATOM 724 O O . GLN A 1 92 ? -8.508 19.467 26.187 1.00 42.41 92 GLN A O 1
ATOM 729 N N . SER A 1 93 ? -6.383 19.866 25.571 1.00 47.84 93 SER A N 1
ATOM 730 C CA . SER A 1 93 ? -5.635 19.056 26.545 1.00 47.84 93 SER A CA 1
ATOM 731 C C . SER A 1 93 ? -5.846 19.412 28.036 1.00 47.84 93 SER A C 1
ATOM 733 O O . SER A 1 93 ? -4.962 19.202 28.862 1.00 47.84 93 SER A O 1
ATOM 735 N N . GLY A 1 94 ? -7.031 19.912 28.411 1.00 49.03 94 GLY A N 1
ATOM 736 C CA . GLY A 1 94 ? -7.432 20.285 29.772 1.00 49.03 94 GLY A CA 1
ATOM 737 C C . GLY A 1 94 ? -8.646 19.540 30.356 1.00 49.03 94 GLY A C 1
ATOM 738 O O . GLY A 1 94 ? -8.904 19.680 31.548 1.00 49.03 94 GLY A O 1
ATOM 739 N N . VAL A 1 95 ? -9.380 18.719 29.591 1.00 45.50 95 VAL A N 1
ATOM 740 C CA . VAL A 1 95 ? -10.566 17.962 30.084 1.00 45.50 95 VAL A CA 1
ATOM 741 C C . VAL A 1 95 ? -10.221 16.486 30.341 1.00 45.50 95 VAL A C 1
ATOM 743 O O . VAL A 1 95 ? -11.037 15.581 30.207 1.00 45.50 95 VAL A O 1
ATOM 746 N N . LEU A 1 96 ? -8.972 16.216 30.719 1.00 45.31 96 LEU A N 1
ATOM 747 C CA . LEU A 1 96 ? -8.474 14.861 30.968 1.00 45.31 96 LEU A CA 1
ATOM 748 C C . LEU A 1 96 ? -8.842 14.297 32.347 1.00 45.31 96 LEU A C 1
ATOM 750 O O . LEU A 1 96 ? -8.574 13.128 32.602 1.00 45.31 96 LEU A O 1
ATOM 754 N N . THR A 1 97 ? -9.447 15.073 33.250 1.00 51.03 97 THR A N 1
ATOM 755 C CA . THR A 1 97 ? -9.394 14.672 34.665 1.00 51.03 97 THR A CA 1
ATOM 756 C C . THR A 1 97 ? -10.683 14.115 35.248 1.00 51.03 97 THR A C 1
ATOM 758 O O . THR A 1 97 ? -10.586 13.320 36.177 1.00 51.03 97 THR A O 1
ATOM 761 N N . THR A 1 98 ? -11.888 14.482 34.798 1.00 45.75 98 THR A N 1
ATOM 762 C CA . THR A 1 98 ? -12.966 14.460 35.807 1.00 45.75 98 THR A CA 1
ATOM 763 C C . THR A 1 98 ? -14.186 13.594 35.615 1.00 45.75 98 THR A C 1
ATOM 765 O O . THR A 1 98 ? -14.711 13.195 36.652 1.00 45.75 98 THR A O 1
ATOM 768 N N . ARG A 1 99 ? -14.716 13.269 34.434 1.00 41.84 99 ARG A N 1
ATOM 769 C CA . ARG A 1 99 ? -16.054 12.645 34.455 1.00 41.84 99 ARG A CA 1
ATOM 770 C C . ARG A 1 99 ? -16.363 11.763 33.244 1.00 41.84 99 ARG A C 1
ATOM 772 O O . ARG A 1 99 ? -16.550 12.250 32.141 1.00 41.84 99 ARG A O 1
ATOM 779 N N . LEU A 1 100 ? -16.582 10.475 33.514 1.00 41.50 100 LEU A N 1
ATOM 780 C CA . LEU A 1 100 ? -17.638 9.657 32.892 1.00 41.50 100 LEU A CA 1
ATOM 781 C C . LEU A 1 100 ? -17.515 9.242 31.403 1.00 41.50 100 LEU A C 1
ATOM 783 O O . LEU A 1 100 ? -18.357 8.477 30.939 1.00 41.50 100 LEU A O 1
ATOM 787 N N . ALA A 1 101 ? -16.501 9.664 30.647 1.00 47.34 101 ALA A N 1
ATOM 788 C CA . ALA A 1 101 ? -16.480 9.498 29.183 1.00 47.34 101 ALA A CA 1
ATOM 789 C C . ALA A 1 101 ? -16.081 8.100 28.644 1.00 47.34 101 ALA A C 1
ATOM 791 O O . ALA A 1 101 ? -16.196 7.854 27.439 1.00 47.34 101 ALA A O 1
ATOM 792 N N . THR A 1 102 ? -15.632 7.177 29.502 1.00 48.41 102 THR A N 1
ATOM 793 C CA . THR A 1 102 ? -15.012 5.902 29.088 1.00 48.41 102 THR A CA 1
ATOM 794 C C . THR A 1 102 ? -15.980 4.910 28.426 1.00 48.41 102 THR A C 1
ATOM 796 O O . THR A 1 102 ? -15.531 4.064 27.660 1.00 48.41 102 THR A O 1
ATOM 799 N N . GLU A 1 103 ? -17.299 5.026 28.618 1.00 42.38 103 GLU A N 1
ATOM 800 C CA . GLU A 1 103 ? -18.267 4.128 27.953 1.00 42.38 103 GLU A CA 1
ATOM 801 C C . GLU A 1 103 ? -18.977 4.740 26.735 1.00 42.38 103 GLU A C 1
ATOM 803 O O . GLU A 1 103 ? -19.337 4.019 25.808 1.00 42.38 103 GLU A O 1
ATOM 808 N N . ALA A 1 104 ? -19.121 6.067 26.658 1.00 44.09 104 ALA A N 1
ATOM 809 C CA . ALA A 1 104 ? -19.757 6.715 25.505 1.00 44.09 104 ALA A CA 1
ATOM 810 C C . ALA A 1 104 ? -18.783 6.922 24.328 1.00 44.09 104 ALA A C 1
ATOM 812 O O . ALA A 1 104 ? -19.182 6.818 23.165 1.00 44.09 104 ALA A O 1
ATOM 813 N N . SER A 1 105 ? -17.496 7.160 24.617 1.00 41.88 105 SER A N 1
ATOM 814 C CA . SER A 1 105 ? -16.449 7.289 23.593 1.00 41.88 105 SER A CA 1
ATOM 815 C C . SER A 1 105 ? -16.150 5.954 22.900 1.00 41.88 105 SER A C 1
ATOM 817 O O . SER A 1 105 ? -15.942 5.923 21.687 1.00 41.88 105 SER A O 1
ATOM 819 N N . MET A 1 106 ? -16.243 4.830 23.623 1.00 45.06 106 MET A N 1
ATOM 820 C CA . MET A 1 106 ? -16.049 3.500 23.036 1.00 45.06 106 MET A CA 1
ATOM 821 C C . MET A 1 106 ? -17.125 3.146 21.999 1.00 45.06 106 MET A C 1
ATOM 823 O O . MET A 1 106 ? -16.865 2.334 21.129 1.00 45.06 106 MET A O 1
ATOM 827 N N . VAL A 1 107 ? -18.315 3.759 22.032 1.00 45.50 107 VAL A N 1
ATOM 828 C CA . VAL A 1 107 ? -19.389 3.469 21.058 1.00 45.50 107 VAL A CA 1
ATOM 829 C C . VAL A 1 107 ? -19.350 4.416 19.849 1.00 45.50 107 VAL A C 1
ATOM 831 O O . VAL A 1 107 ? -19.632 4.001 18.721 1.00 45.50 107 VAL A O 1
ATOM 834 N N . ARG A 1 108 ? -18.957 5.682 20.044 1.00 41.47 108 ARG A N 1
ATOM 835 C CA . ARG A 1 108 ? -18.857 6.676 18.956 1.00 41.47 108 ARG A CA 1
ATOM 836 C C . ARG A 1 108 ? -17.589 6.538 18.126 1.00 41.47 108 ARG A C 1
ATOM 838 O O . ARG A 1 108 ? -17.654 6.561 16.900 1.00 41.47 108 ARG A O 1
ATOM 845 N N . THR A 1 109 ? -16.459 6.297 18.780 1.00 48.94 109 THR A N 1
ATOM 846 C CA . THR A 1 109 ? -15.180 6.072 18.097 1.00 48.94 109 THR A CA 1
ATOM 847 C C . THR A 1 109 ? -15.199 4.751 17.316 1.00 48.94 109 THR A C 1
ATOM 849 O O . THR A 1 109 ? -14.650 4.672 16.224 1.00 48.94 109 THR A O 1
ATOM 852 N N . VAL A 1 110 ? -15.932 3.736 17.796 1.00 49.41 110 VAL A N 1
ATOM 853 C CA . VAL A 1 110 ? -16.060 2.425 17.127 1.00 49.41 110 VAL A CA 1
ATOM 854 C C . VAL A 1 110 ? -16.943 2.453 15.874 1.00 49.41 110 VAL A C 1
ATOM 856 O O . VAL A 1 110 ? -16.803 1.580 15.026 1.00 49.41 110 VAL A O 1
ATOM 859 N N . SER A 1 111 ? -17.834 3.435 15.696 1.00 57.66 111 SER A N 1
ATOM 860 C CA . SER A 1 111 ? -18.713 3.464 14.514 1.00 57.66 111 SER A CA 1
ATOM 861 C C . SER A 1 111 ? -18.161 4.318 13.372 1.00 57.66 111 SER A C 1
ATOM 863 O O . SER A 1 111 ? -18.101 3.834 12.247 1.00 57.66 111 SER A O 1
ATOM 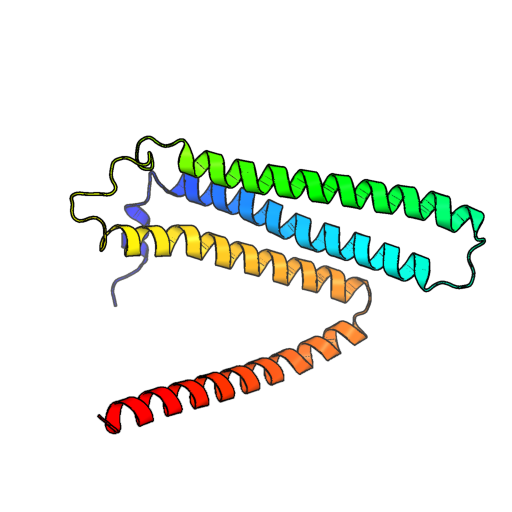865 N N . GLY A 1 112 ? -17.717 5.552 13.626 1.00 59.97 112 GLY A N 1
ATOM 866 C CA . GLY A 1 112 ? -17.253 6.451 12.558 1.00 59.97 112 GLY A CA 1
ATOM 867 C C . GLY A 1 112 ? -15.872 6.095 11.998 1.00 59.97 112 GLY A C 1
ATOM 868 O O . GLY A 1 112 ? -15.710 5.939 10.789 1.00 59.97 112 GLY A O 1
ATOM 869 N N . PHE A 1 113 ? -14.884 5.928 12.880 1.0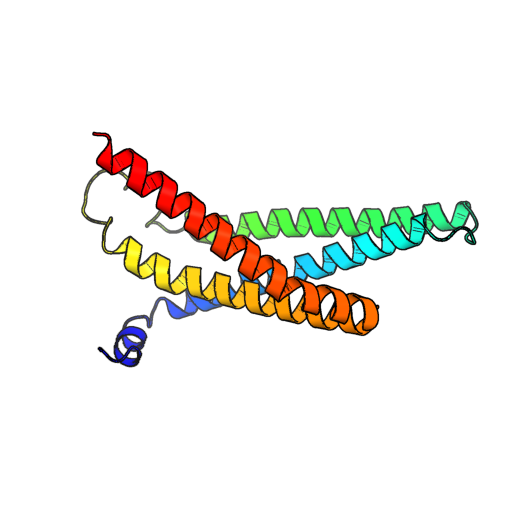0 65.44 113 PHE A N 1
ATOM 870 C CA . PHE A 1 113 ? -13.494 5.657 12.497 1.00 65.44 113 PHE A CA 1
ATOM 871 C C . PHE A 1 113 ? -13.335 4.264 11.881 1.00 65.44 113 PHE A C 1
ATOM 873 O O . PHE A 1 113 ? -12.700 4.097 10.846 1.00 65.44 113 PHE A O 1
ATOM 880 N N . GLN A 1 114 ? -13.988 3.257 12.461 1.00 66.75 114 GLN A N 1
ATOM 881 C CA . GLN A 1 114 ? -13.891 1.891 11.955 1.00 66.75 114 GLN A CA 1
ATOM 882 C C . GLN A 1 114 ? -14.546 1.729 10.578 1.00 66.75 114 GLN A C 1
ATOM 884 O O . GLN A 1 114 ? -14.034 0.985 9.746 1.00 66.75 114 GLN A O 1
ATOM 889 N N . LEU A 1 115 ? -15.637 2.456 10.305 1.00 67.12 115 LEU A N 1
ATOM 890 C CA . LEU A 1 115 ? -16.223 2.509 8.963 1.00 67.12 115 LEU A CA 1
ATOM 891 C C . LEU A 1 115 ? -15.276 3.167 7.955 1.00 67.12 115 LEU A C 1
ATOM 893 O O . LEU A 1 115 ? -15.153 2.656 6.844 1.00 67.12 115 LEU A O 1
ATOM 897 N N . ALA A 1 116 ? -14.585 4.244 8.339 1.00 68.81 116 ALA A N 1
ATOM 898 C CA . ALA A 1 116 ? -13.590 4.886 7.482 1.00 68.81 116 ALA A CA 1
ATOM 899 C C . ALA A 1 116 ? -12.430 3.933 7.152 1.00 68.81 116 ALA A C 1
ATOM 901 O O . ALA A 1 116 ? -12.129 3.752 5.979 1.00 68.81 116 ALA A O 1
ATOM 902 N N . VAL A 1 117 ? -11.880 3.229 8.146 1.00 71.06 117 VAL A N 1
ATOM 903 C CA . VAL A 1 117 ? -10.794 2.248 7.954 1.00 71.06 117 VAL A CA 1
ATOM 904 C C . VAL A 1 117 ? -11.229 1.067 7.076 1.00 71.06 117 VAL A C 1
ATOM 906 O O . VAL A 1 117 ? -10.470 0.598 6.229 1.00 71.06 117 VAL A O 1
ATOM 909 N N . ILE A 1 118 ? -12.463 0.575 7.236 1.00 74.31 118 ILE A N 1
ATOM 910 C CA . ILE A 1 118 ? -12.992 -0.507 6.387 1.00 74.31 118 ILE A CA 1
ATOM 911 C C . ILE A 1 118 ? -13.158 -0.029 4.938 1.00 74.31 118 ILE A C 1
ATOM 913 O O . ILE A 1 118 ? -12.832 -0.768 4.004 1.00 74.31 118 ILE A O 1
ATOM 917 N N . LEU A 1 119 ? -13.659 1.193 4.735 1.00 73.62 119 LEU A N 1
ATOM 918 C CA . LEU A 1 119 ? -13.800 1.790 3.405 1.00 73.62 119 LEU A CA 1
ATOM 919 C C . LEU A 1 119 ? -12.435 2.039 2.755 1.00 73.62 119 LEU A C 1
ATOM 921 O O . LEU A 1 119 ? -12.247 1.671 1.599 1.00 73.62 119 LEU A O 1
ATOM 925 N N . GLU A 1 120 ? -11.477 2.576 3.506 1.00 76.44 120 GLU A N 1
ATOM 926 C CA . GLU A 1 120 ? -10.092 2.779 3.078 1.00 76.44 120 GLU A CA 1
ATOM 927 C C . GLU A 1 120 ? -9.450 1.468 2.626 1.00 76.44 120 GLU A C 1
ATOM 929 O O . GLU A 1 120 ? -8.976 1.357 1.494 1.00 76.44 120 GLU A O 1
ATOM 934 N N . GLY A 1 121 ? -9.520 0.437 3.475 1.00 79.06 121 GLY A N 1
ATOM 935 C CA . GLY A 1 121 ? -8.998 -0.889 3.163 1.00 79.06 121 GLY A CA 1
ATOM 936 C C . GLY A 1 121 ? -9.654 -1.488 1.919 1.00 79.06 121 GLY A C 1
ATOM 937 O O . GLY A 1 121 ? -8.973 -2.087 1.090 1.00 79.06 121 GLY A O 1
ATOM 938 N N . SER A 1 122 ? -10.958 -1.274 1.731 1.00 82.06 122 SER A N 1
ATOM 939 C CA . SER A 1 122 ? -11.679 -1.747 0.543 1.00 82.06 122 SER A CA 1
ATOM 940 C C . SER A 1 122 ? -11.194 -1.052 -0.734 1.00 82.06 122 SER A C 1
ATOM 942 O O . SER A 1 122 ? -10.935 -1.720 -1.735 1.00 82.06 122 SER A O 1
ATOM 944 N N . VAL A 1 123 ? -11.026 0.275 -0.705 1.00 82.38 123 VAL A N 1
ATOM 945 C CA . VAL A 1 123 ? -10.525 1.065 -1.845 1.00 82.38 123 VAL A CA 1
ATOM 946 C C . VAL A 1 123 ? -9.081 0.696 -2.180 1.00 82.38 123 VAL A C 1
ATOM 948 O O . VAL A 1 123 ? -8.745 0.543 -3.357 1.00 82.38 123 VAL A O 1
ATOM 951 N N . LEU A 1 124 ? -8.241 0.492 -1.164 1.00 82.44 124 LEU A N 1
ATOM 952 C CA . LEU A 1 124 ? -6.856 0.067 -1.339 1.00 82.44 124 LEU A CA 1
ATOM 953 C C . LEU A 1 124 ? -6.772 -1.316 -1.995 1.00 82.44 124 LEU A C 1
ATOM 955 O O . LEU A 1 124 ? -6.045 -1.486 -2.973 1.00 82.44 124 LEU A O 1
ATOM 959 N N . ILE A 1 125 ? -7.545 -2.289 -1.499 1.00 83.62 125 ILE A N 1
ATOM 960 C CA . ILE A 1 125 ? -7.589 -3.648 -2.057 1.00 83.62 125 ILE A CA 1
ATOM 961 C C . ILE A 1 125 ? -8.045 -3.612 -3.518 1.00 83.62 125 ILE A C 1
ATOM 963 O O . ILE A 1 125 ? -7.415 -4.240 -4.368 1.00 83.62 125 ILE A O 1
ATOM 967 N N . LEU A 1 126 ? -9.103 -2.855 -3.827 1.00 87.00 126 LEU A N 1
ATOM 968 C CA . LEU A 1 126 ? -9.596 -2.709 -5.198 1.00 87.00 126 LEU A CA 1
ATOM 969 C C . LEU A 1 126 ? -8.541 -2.079 -6.116 1.00 87.00 126 LEU A C 1
ATOM 971 O O . LEU A 1 126 ? -8.296 -2.592 -7.205 1.00 87.00 126 LEU A O 1
ATOM 975 N N . SER A 1 127 ? -7.880 -1.012 -5.667 1.00 84.06 127 SER A N 1
ATOM 976 C CA . SER A 1 127 ? -6.849 -0.321 -6.452 1.00 84.06 127 SER A CA 1
ATOM 977 C C . SER A 1 127 ? -5.643 -1.224 -6.722 1.00 84.06 127 SER A C 1
ATOM 979 O O . SER A 1 127 ? -5.185 -1.320 -7.860 1.00 84.06 127 SER A O 1
ATOM 981 N N . ALA A 1 128 ? -5.169 -1.950 -5.704 1.00 82.56 128 ALA A N 1
ATOM 982 C CA . ALA A 1 128 ? -4.071 -2.905 -5.841 1.00 82.56 128 ALA A CA 1
ATOM 983 C C . ALA A 1 128 ? -4.421 -4.058 -6.793 1.00 82.56 128 ALA A C 1
ATOM 985 O O . ALA A 1 128 ? -3.590 -4.476 -7.598 1.00 82.56 128 ALA A O 1
ATOM 986 N N . PHE A 1 129 ? -5.661 -4.547 -6.736 1.00 86.06 129 PHE A N 1
ATOM 987 C CA . PHE A 1 129 ? -6.138 -5.602 -7.624 1.00 86.06 129 PHE A CA 1
ATOM 988 C C . PHE A 1 129 ? -6.173 -5.139 -9.085 1.00 86.06 129 PHE A C 1
ATOM 990 O O . PHE A 1 129 ? -5.673 -5.845 -9.958 1.00 86.06 129 PHE A O 1
ATOM 997 N N . VAL A 1 130 ? -6.703 -3.939 -9.352 1.00 87.38 130 VAL A N 1
ATOM 998 C CA . VAL A 1 130 ? -6.748 -3.365 -10.708 1.00 87.38 130 VAL A CA 1
ATOM 999 C C . VAL A 1 130 ? -5.340 -3.209 -11.282 1.00 87.38 130 VAL A C 1
ATOM 1001 O O . VAL A 1 130 ? -5.090 -3.663 -12.395 1.00 87.38 130 VAL A O 1
ATOM 1004 N N . ILE A 1 131 ? -4.412 -2.628 -10.518 1.00 85.31 131 ILE A N 1
ATOM 1005 C CA . ILE A 1 131 ? -3.028 -2.423 -10.967 1.00 85.31 131 ILE A CA 1
ATOM 1006 C C . ILE A 1 131 ? -2.332 -3.768 -11.223 1.00 85.31 131 ILE A C 1
ATOM 1008 O O . ILE A 1 131 ? -1.741 -3.964 -12.282 1.00 85.31 131 ILE A O 1
ATOM 1012 N N . GLY A 1 132 ? -2.468 -4.731 -10.304 1.00 84.19 132 GLY A N 1
ATOM 1013 C CA . GLY A 1 132 ? -1.849 -6.051 -10.446 1.00 84.19 132 GLY A CA 1
ATOM 1014 C C . GLY A 1 132 ? -2.313 -6.807 -11.694 1.00 84.19 132 GLY A C 1
ATOM 1015 O O . GLY A 1 132 ? -1.488 -7.372 -12.413 1.00 84.19 132 GLY A O 1
ATOM 1016 N N . PHE A 1 133 ? -3.617 -6.776 -11.991 1.00 86.38 133 PHE A N 1
ATOM 1017 C CA . PHE A 1 133 ? -4.166 -7.435 -13.179 1.00 86.38 133 PHE A CA 1
ATOM 1018 C C . PHE A 1 133 ? -3.730 -6.784 -14.496 1.00 86.38 133 PHE A C 1
ATOM 1020 O O . PHE A 1 133 ? -3.609 -7.499 -15.491 1.00 86.38 133 PHE A O 1
ATOM 1027 N N . VAL A 1 134 ? -3.501 -5.465 -14.511 1.00 86.25 134 VAL A N 1
ATOM 1028 C CA . VAL A 1 134 ? -3.034 -4.744 -15.705 1.00 86.25 134 VAL A CA 1
ATOM 1029 C C . VAL A 1 134 ? -1.571 -5.065 -16.013 1.00 86.25 134 VAL A C 1
ATOM 1031 O O . VAL A 1 134 ? -1.259 -5.336 -17.169 1.00 86.25 134 VAL A O 1
ATOM 1034 N N . ASP A 1 135 ? -0.691 -5.076 -15.006 1.00 81.56 135 ASP A N 1
ATOM 1035 C CA . ASP A 1 135 ? 0.737 -5.334 -15.229 1.00 81.56 135 ASP A CA 1
ATOM 1036 C C . ASP A 1 135 ? 1.023 -6.821 -15.497 1.00 81.56 135 ASP A C 1
ATOM 1038 O O . ASP A 1 135 ? 1.623 -7.169 -16.514 1.00 81.56 135 ASP A O 1
ATOM 1042 N N . CYS A 1 136 ? 0.594 -7.719 -14.601 1.00 84.19 136 CYS A N 1
ATOM 1043 C CA . CYS A 1 136 ? 0.999 -9.129 -14.625 1.00 84.19 136 CYS A CA 1
ATOM 1044 C C . CYS A 1 136 ? -0.087 -10.060 -14.060 1.00 84.19 136 CYS A C 1
ATOM 1046 O O . CYS A 1 136 ? 0.043 -10.590 -12.953 1.00 84.19 136 CYS A O 1
ATOM 1048 N N . TRP A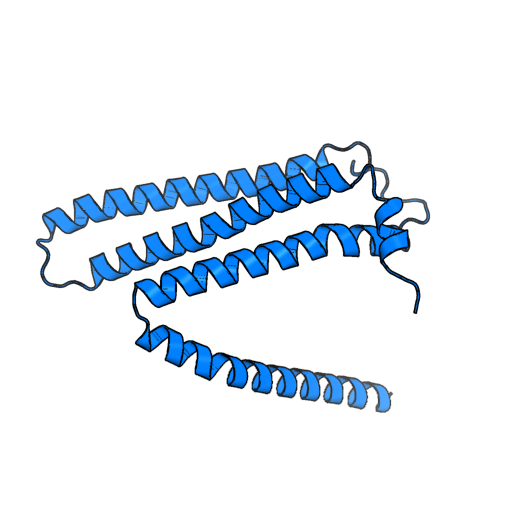 1 137 ? -1.112 -10.367 -14.860 1.00 88.50 137 TRP A N 1
ATOM 1049 C CA . TRP A 1 137 ? -2.224 -11.240 -14.448 1.00 88.50 137 TRP A CA 1
ATOM 1050 C C . TRP A 1 137 ? -1.790 -12.622 -13.908 1.00 88.50 137 TRP A C 1
ATOM 1052 O O . TRP A 1 137 ? -2.417 -13.157 -12.993 1.00 88.50 137 TRP A O 1
ATOM 1062 N N . GLN A 1 138 ? -0.693 -13.196 -14.421 1.00 88.50 138 GLN A N 1
ATOM 1063 C CA . GLN A 1 138 ? -0.171 -14.495 -13.970 1.00 88.50 138 GLN A CA 1
ATOM 1064 C C . GLN A 1 138 ? 0.377 -14.443 -12.535 1.00 88.50 138 GLN A C 1
ATOM 1066 O O . GLN A 1 138 ? 0.115 -15.343 -11.736 1.00 88.50 138 GLN A O 1
ATOM 1071 N N . VAL A 1 139 ? 1.107 -13.377 -12.189 1.00 84.56 139 VAL A N 1
ATOM 1072 C CA . VAL A 1 139 ? 1.681 -13.191 -10.847 1.00 84.56 139 VAL A CA 1
ATOM 1073 C C . VAL A 1 139 ? 0.573 -12.874 -9.843 1.00 84.56 139 VAL A C 1
ATOM 1075 O O . VAL A 1 139 ? 0.587 -13.386 -8.726 1.00 84.56 139 VAL A O 1
ATOM 1078 N N . THR A 1 140 ? -0.439 -12.101 -10.242 1.00 87.62 140 THR A N 1
ATOM 1079 C CA . THR A 1 140 ? -1.574 -11.773 -9.368 1.00 87.62 140 THR A CA 1
ATOM 1080 C C . THR A 1 140 ? -2.413 -12.999 -9.010 1.00 87.62 140 THR A C 1
ATOM 1082 O O . THR A 1 140 ? -2.775 -13.162 -7.846 1.00 87.62 140 THR A O 1
ATOM 1085 N N . LEU A 1 141 ? -2.682 -13.899 -9.965 1.00 86.19 141 LEU A N 1
ATOM 1086 C CA . LEU A 1 141 ? -3.394 -15.154 -9.687 1.00 86.19 141 LEU A CA 1
ATOM 1087 C C . LEU A 1 141 ? -2.615 -16.064 -8.733 1.00 86.19 141 LEU A C 1
ATOM 1089 O O . LEU A 1 141 ? -3.208 -16.676 -7.844 1.00 86.19 141 LEU A O 1
ATOM 1093 N N . LEU A 1 142 ? -1.290 -16.122 -8.888 1.00 89.25 142 LEU A N 1
ATOM 1094 C CA . LEU A 1 142 ? -0.424 -16.864 -7.980 1.00 89.25 142 LEU A CA 1
ATOM 1095 C C . LEU A 1 142 ? -0.526 -16.309 -6.552 1.00 89.25 142 LEU A C 1
ATOM 1097 O O . LEU A 1 142 ? -0.768 -17.066 -5.615 1.00 89.25 142 LEU A O 1
ATOM 1101 N N . LEU A 1 143 ? -0.405 -14.989 -6.386 1.00 86.88 143 LEU A N 1
ATOM 1102 C CA . LEU A 1 143 ? -0.539 -14.333 -5.083 1.00 86.88 143 LEU A CA 1
ATOM 1103 C C . LEU A 1 143 ? -1.915 -14.584 -4.457 1.00 86.88 143 LEU A C 1
ATOM 1105 O O . LEU A 1 143 ? -1.997 -14.878 -3.265 1.00 86.88 143 LEU A O 1
ATOM 1109 N N . LEU A 1 144 ? -2.987 -14.547 -5.254 1.00 87.25 144 LEU A N 1
ATOM 1110 C CA . LEU A 1 144 ? -4.344 -14.817 -4.781 1.00 87.25 144 LEU A CA 1
ATOM 1111 C C . LEU A 1 144 ? -4.502 -16.251 -4.249 1.00 87.25 144 LEU A C 1
ATOM 1113 O O . LEU A 1 144 ? -5.206 -16.458 -3.263 1.00 87.25 144 LEU A O 1
ATOM 1117 N N . ALA A 1 145 ? -3.811 -17.228 -4.843 1.00 89.69 145 ALA A N 1
ATOM 1118 C CA . ALA A 1 145 ? -3.786 -18.603 -4.345 1.00 89.69 145 ALA A CA 1
ATOM 1119 C C . ALA A 1 145 ? -3.053 -18.742 -2.994 1.00 89.69 145 ALA A C 1
ATOM 1121 O O . ALA A 1 145 ? -3.389 -19.627 -2.205 1.00 89.69 145 ALA A O 1
ATOM 1122 N N . PHE A 1 146 ? -2.102 -17.854 -2.683 1.00 89.81 146 PHE A N 1
ATOM 1123 C CA . PHE A 1 146 ? -1.404 -17.829 -1.391 1.00 89.81 146 PHE A CA 1
ATOM 1124 C C . PHE A 1 146 ? -2.183 -17.117 -0.276 1.00 89.81 146 PHE A C 1
ATOM 1126 O O . PHE A 1 146 ? -1.985 -17.435 0.898 1.00 89.81 146 PHE A O 1
ATOM 1133 N N . VAL A 1 147 ? -3.102 -16.202 -0.606 1.00 89.88 147 VAL A N 1
ATOM 1134 C CA . VAL A 1 147 ? -3.966 -15.523 0.381 1.00 89.88 147 VAL A CA 1
ATOM 1135 C C . VAL A 1 147 ? -4.686 -16.500 1.329 1.00 89.88 147 VAL A C 1
ATOM 1137 O O . VAL A 1 147 ? -4.557 -16.329 2.544 1.00 89.88 147 VAL A O 1
ATOM 1140 N N . PRO A 1 148 ? -5.405 -17.545 0.864 1.00 90.06 148 PRO A N 1
ATOM 1141 C CA . PRO A 1 148 ? -6.069 -18.486 1.769 1.00 90.06 148 PRO A CA 1
ATOM 1142 C C . PRO A 1 148 ? -5.076 -19.261 2.641 1.00 90.06 148 PRO A C 1
ATOM 1144 O O . PRO A 1 148 ? -5.373 -19.532 3.803 1.00 90.06 148 PRO A O 1
ATOM 1147 N N . PHE A 1 149 ? -3.882 -19.568 2.125 1.00 92.44 149 PHE A N 1
ATOM 1148 C CA . PHE A 1 149 ? -2.836 -20.223 2.907 1.00 92.44 149 PHE A CA 1
ATOM 1149 C C . PHE A 1 149 ? -2.353 -19.333 4.062 1.00 92.44 149 PHE A C 1
ATOM 1151 O O . PHE A 1 149 ? -2.241 -19.802 5.195 1.00 92.44 149 PHE A O 1
ATOM 1158 N N . MET A 1 150 ? -2.161 -18.033 3.813 1.00 89.81 150 MET A N 1
ATOM 1159 C CA . MET A 1 150 ? -1.819 -17.068 4.864 1.00 89.81 150 MET A CA 1
ATOM 1160 C C . MET A 1 150 ? -2.916 -16.940 5.924 1.00 89.81 150 MET A C 1
ATOM 1162 O O . MET A 1 150 ? -2.613 -16.899 7.116 1.00 89.81 150 MET A O 1
ATOM 1166 N N . ILE A 1 151 ? -4.189 -16.928 5.516 1.00 92.62 151 ILE A N 1
ATOM 1167 C CA . ILE A 1 151 ? -5.320 -16.862 6.455 1.00 92.62 151 ILE A CA 1
ATOM 1168 C C . ILE A 1 151 ? -5.331 -18.091 7.371 1.00 92.62 151 ILE A C 1
ATOM 1170 O O . ILE A 1 151 ? -5.466 -17.950 8.586 1.00 92.62 151 ILE A O 1
ATOM 1174 N N . VAL A 1 152 ? -5.151 -19.292 6.814 1.00 93.06 152 VAL A N 1
ATOM 1175 C CA . VAL A 1 152 ? -5.087 -20.531 7.605 1.00 93.06 152 VAL A CA 1
ATOM 1176 C C . VAL A 1 152 ? -3.913 -20.491 8.584 1.00 93.06 152 VAL A C 1
ATOM 1178 O O . VAL A 1 152 ? -4.106 -20.780 9.766 1.00 93.06 152 VAL A O 1
ATOM 1181 N N . GLY A 1 153 ? -2.728 -20.069 8.134 1.00 91.44 153 GLY A N 1
ATOM 1182 C CA . GLY A 1 153 ? -1.560 -19.882 9.000 1.00 91.44 153 GLY A CA 1
ATOM 1183 C C . GLY A 1 153 ? -1.836 -18.928 10.167 1.00 91.44 153 GLY A C 1
ATOM 1184 O O . GLY A 1 153 ? -1.584 -19.276 11.321 1.00 91.44 153 GLY A O 1
ATOM 1185 N N . GLY A 1 154 ? -2.452 -17.775 9.891 1.00 90.25 154 GLY A N 1
ATOM 1186 C CA . GLY A 1 154 ? -2.800 -16.786 10.915 1.00 90.25 154 GLY A CA 1
ATOM 1187 C C . GLY A 1 154 ? -3.851 -17.281 11.915 1.00 90.25 154 GLY A C 1
ATOM 1188 O O . GLY A 1 154 ? -3.748 -17.012 13.112 1.00 90.25 154 GLY A O 1
ATOM 1189 N N . ILE A 1 155 ? -4.845 -18.058 11.468 1.00 92.00 155 ILE A N 1
ATOM 1190 C CA . ILE A 1 155 ? -5.838 -18.667 12.370 1.00 92.00 155 ILE A CA 1
ATOM 1191 C C . ILE A 1 155 ? -5.168 -19.685 13.295 1.00 92.00 155 ILE A C 1
ATOM 1193 O O . ILE A 1 155 ? -5.465 -19.707 14.494 1.00 92.00 155 ILE A O 1
ATOM 1197 N N . LEU A 1 156 ? -4.259 -20.505 12.761 1.00 90.69 156 LEU A N 1
ATOM 1198 C CA . LEU A 1 156 ? -3.511 -21.486 13.543 1.00 90.69 156 LEU A CA 1
ATOM 1199 C C . LEU A 1 156 ? -2.638 -20.796 14.595 1.00 90.69 156 LEU A C 1
ATOM 1201 O O . LEU A 1 156 ? -2.733 -21.148 15.771 1.00 90.69 156 LEU A O 1
ATOM 1205 N N . GLU A 1 157 ? -1.889 -19.757 14.227 1.00 87.50 157 GLU A N 1
ATOM 1206 C CA . GLU A 1 157 ? -1.093 -18.961 15.168 1.00 87.50 157 GLU A CA 1
ATOM 1207 C C . GLU A 1 157 ? -1.966 -18.306 16.251 1.00 87.50 157 GLU A C 1
ATOM 1209 O O . GLU A 1 157 ? -1.699 -18.441 17.448 1.00 87.50 157 GLU A O 1
ATOM 1214 N N . ALA A 1 158 ? -3.080 -17.679 15.862 1.00 87.19 158 ALA A N 1
ATOM 1215 C CA . ALA A 1 158 ? -4.016 -17.065 16.801 1.00 87.19 158 ALA A CA 1
ATOM 1216 C C . ALA A 1 158 ? -4.670 -18.096 17.740 1.00 87.19 158 ALA A C 1
ATOM 1218 O O . ALA A 1 158 ? -4.985 -17.795 18.897 1.00 87.19 158 ALA A O 1
ATOM 1219 N N . SER A 1 159 ? -4.913 -19.316 17.259 1.00 83.50 159 SER A N 1
ATOM 1220 C CA . SER A 1 159 ? -5.435 -20.423 18.069 1.00 83.50 159 SER A CA 1
ATOM 1221 C C . SER A 1 159 ? -4.384 -20.949 19.054 1.00 83.50 159 SER A C 1
ATOM 1223 O O . SER A 1 159 ? -4.691 -21.173 20.230 1.00 83.50 159 SER A O 1
ATOM 1225 N N . PHE A 1 160 ? -3.126 -21.036 18.620 1.00 86.12 160 PHE A N 1
ATOM 1226 C CA . PHE A 1 160 ? -1.998 -21.448 19.446 1.00 86.12 160 PHE A CA 1
ATOM 1227 C C . PHE A 1 160 ? -1.728 -20.430 20.558 1.00 86.12 160 PHE A C 1
ATOM 1229 O O . PHE A 1 160 ? -1.644 -20.790 21.735 1.00 86.12 160 PHE A O 1
ATOM 1236 N N . PHE A 1 161 ? -1.699 -19.139 20.218 1.00 83.75 161 PHE A N 1
ATOM 1237 C CA . PHE A 1 161 ? -1.493 -18.060 21.182 1.00 83.75 161 PHE A CA 1
ATOM 1238 C C . PHE A 1 161 ? -2.622 -17.976 22.222 1.00 83.75 161 PHE A C 1
ATOM 1240 O O . PHE A 1 161 ? -2.366 -17.787 23.416 1.00 83.75 161 PHE A O 1
ATOM 1247 N N . ARG A 1 162 ? -3.881 -18.185 21.806 1.00 77.69 162 ARG A N 1
ATOM 1248 C CA . ARG A 1 162 ? -5.022 -18.273 22.736 1.00 77.69 162 ARG A CA 1
ATOM 1249 C C . ARG A 1 162 ? -4.890 -19.447 23.701 1.00 77.69 162 ARG A C 1
ATOM 1251 O O . ARG A 1 162 ? -5.109 -19.273 24.897 1.00 77.69 162 ARG A O 1
ATOM 1258 N N . THR A 1 163 ? -4.469 -20.605 23.207 1.00 79.56 163 THR A N 1
ATOM 1259 C CA . THR A 1 163 ? -4.267 -21.805 24.031 1.00 79.56 163 THR A CA 1
ATOM 1260 C C . THR A 1 163 ? -3.165 -21.589 25.078 1.00 79.56 163 THR A C 1
ATOM 1262 O O . THR A 1 163 ? -3.350 -21.921 26.248 1.00 79.56 163 THR A O 1
ATOM 1265 N N . GLN A 1 164 ? -2.058 -20.936 24.707 1.00 76.19 164 GLN A N 1
ATOM 1266 C CA . GLN A 1 164 ? -0.972 -20.578 25.632 1.00 76.19 164 GLN A CA 1
ATOM 1267 C C . GLN A 1 164 ? -1.424 -19.626 26.753 1.00 76.19 164 GLN A C 1
ATOM 1269 O O . GLN A 1 164 ? -1.034 -19.800 27.911 1.00 76.19 164 GLN A O 1
ATOM 1274 N N . ARG A 1 165 ? -2.270 -18.633 26.442 1.00 68.50 165 ARG A N 1
ATOM 1275 C CA . ARG A 1 165 ? -2.834 -17.726 27.460 1.00 68.50 165 ARG A CA 1
ATOM 1276 C C . ARG A 1 165 ? -3.717 -18.460 28.471 1.00 68.50 165 ARG A C 1
ATOM 1278 O O . ARG A 1 165 ? -3.614 -18.180 29.662 1.00 68.50 165 ARG A O 1
ATOM 1285 N N . MET A 1 166 ? -4.531 -19.412 28.019 1.00 69.25 166 MET A N 1
ATOM 1286 C CA . MET A 1 166 ? -5.430 -20.184 28.889 1.00 69.25 166 MET A CA 1
ATOM 1287 C C . MET A 1 166 ? -4.657 -21.117 29.835 1.00 69.25 166 MET A C 1
ATOM 1289 O O . MET A 1 166 ? -4.984 -21.212 31.014 1.00 69.25 166 MET A O 1
ATOM 1293 N N . LEU A 1 167 ? -3.576 -21.741 29.353 1.00 71.75 167 LEU A N 1
ATOM 1294 C CA . LEU A 1 167 ? -2.733 -22.636 30.158 1.00 71.75 167 LEU A CA 1
ATOM 1295 C C . LEU A 1 167 ? -1.930 -21.902 31.247 1.00 71.75 167 LEU A C 1
ATOM 1297 O O . LEU A 1 167 ? -1.674 -22.475 32.304 1.00 71.75 167 LEU A O 1
ATOM 1301 N N . LYS A 1 168 ? -1.558 -20.631 31.029 1.00 64.06 168 LYS A N 1
ATOM 1302 C CA . LYS A 1 168 ? -0.942 -19.797 32.078 1.00 64.06 168 LYS A CA 1
ATOM 1303 C C . LYS A 1 168 ? -1.934 -19.389 33.170 1.00 64.06 168 LYS A C 1
ATOM 1305 O O . LYS A 1 168 ? -1.525 -19.292 34.319 1.00 64.06 168 LYS A O 1
ATOM 1310 N N . PHE A 1 169 ? -3.209 -19.190 32.837 1.00 62.16 169 PHE A N 1
ATOM 1311 C CA . PHE A 1 169 ? -4.250 -18.807 33.801 1.00 62.16 169 PHE A CA 1
ATOM 1312 C C . PHE A 1 169 ? -4.713 -19.966 34.697 1.00 62.16 169 PHE A C 1
ATOM 1314 O O . PHE A 1 169 ? -5.200 -19.717 35.788 1.00 62.16 169 PHE A O 1
ATOM 1321 N N . GLN A 1 170 ? -4.544 -21.220 34.262 1.00 58.78 170 GLN A N 1
ATOM 1322 C CA . GLN A 1 170 ? -4.810 -22.405 35.094 1.00 58.78 170 GLN A CA 1
ATOM 1323 C C . GLN A 1 170 ? -3.638 -22.816 36.000 1.00 58.78 170 GLN A C 1
ATOM 1325 O O . GLN A 1 170 ? -3.785 -23.726 36.812 1.00 58.78 170 GLN A O 1
ATOM 1330 N N . ARG A 1 171 ? -2.459 -22.203 35.831 1.00 53.47 171 ARG A N 1
ATOM 1331 C CA . ARG A 1 171 ? -1.259 -22.475 36.642 1.00 53.47 171 ARG A CA 1
ATOM 1332 C C . ARG A 1 171 ? -1.065 -21.493 37.810 1.00 53.47 171 ARG A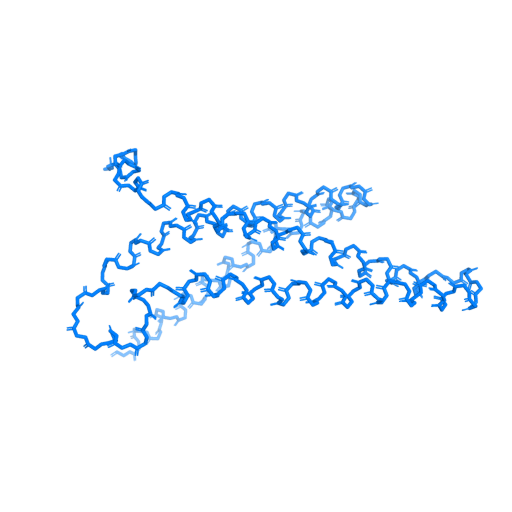 C 1
ATOM 1334 O O . ARG A 1 171 ? -0.037 -21.581 38.477 1.00 53.47 171 ARG A O 1
ATOM 1341 N N . PHE A 1 172 ? -2.032 -20.605 38.039 1.00 51.53 172 PHE A N 1
ATOM 1342 C CA . PHE A 1 172 ? -2.201 -19.770 39.233 1.00 51.53 172 PHE A CA 1
ATOM 1343 C C . PHE A 1 172 ? -3.512 -20.151 39.921 1.00 51.53 172 PHE A C 1
ATOM 1345 O O . PHE A 1 172 ? -3.567 -20.014 41.160 1.00 51.53 172 PHE A O 1
#

Radius of gyration: 23.24 Å; chains: 1; bounding box: 57×46×62 Å

Foldseek 3Di:
DDDPVVVVVVCVVVVVVLVVLLVLLLVVLVLVVVLVVLVVVLVVLVPDPPDDPVVSVVVNVVSVVVNVVSVVVNVVSVVVVVCVVCVDPVNPPPPPDDDDCPPVCVVVCCPRVVVSVVSSVVSNVVSVLVVCCVPPVPVSVVVVVCVVVVVVVVVVVVVVVVVVVVVVVVVD

Organism: NCBI:txid27848

Sequence (172 aa):
MYPMKRMMKYSGPEFGFTIGGCIGAILAALVNPGFVLLYAEIFKLFTDPTMTPQRLLDRSEFYAGMMIILALGFMVGMSMEEIGWFDRQENQSGVLTTRLATEASMVRTVSGFQLAVILEGSVLILSAFVIGFVDCWQVTLLLLAFVPFMIVGGILEASFFRTQRMLKFQRF